Protein AF-A0A7C5GTH8-F1 (afdb_monomer)

Foldseek 3Di:
DWDKDKAADADPPAEEAEDEDDPPDALVVCVVVRNVCNVPHIYMGTGDDPGDPHD

Nearest PDB structures (foldseek):
  6xtc-assembly2_D  TM=8.466E-01  e=3.050E-02  synthetic construct
  2xua-assembly1_A  TM=8.232E-01  e=2.666E-02  Paraburkholderia xenovorans LB400
  6y9e-assembly5_E  TM=9.153E-01  e=9.563E-02  synthetic construct
  1xqv-assembly1_A  TM=6.979E-01  e=3.050E-02  Thermoplasma acidophilum
  1mtz-assembly1_A  TM=7.162E-01  e=4.883E-02  Thermoplasma acidophilum

Solvent-accessible surface area (backbone atoms only — not comparable to full-atom values): 3137 Å² total; per-residue (Å²): 120,72,34,68,49,79,28,61,62,86,42,98,89,36,71,69,45,78,47,74,56,62,90,99,44,29,35,72,81,44,49,73,61,37,57,61,49,19,77,71,21,18,25,37,28,31,17,54,79,75,23,70,80,12,90

Structure (mmCIF, N/CA/C/O backbone):
data_AF-A0A7C5GTH8-F1
#
_entry.id   AF-A0A7C5GTH8-F1
#
loop_
_atom_site.group_PDB
_atom_site.id
_atom_site.type_symbol
_atom_site.label_atom_id
_atom_site.label_alt_id
_atom_site.label_comp_id
_atom_site.label_asym_id
_atom_site.label_entity_id
_atom_site.label_seq_id
_atom_site.pdbx_PDB_ins_code
_atom_site.Cartn_x
_atom_site.Cartn_y
_atom_site.Cartn_z
_atom_site.occupancy
_atom_site.B_iso_or_equiv
_atom_site.auth_seq_id
_atom_site.auth_comp_id
_atom_site.auth_asym_id
_atom_site.auth_atom_id
_atom_site.pdbx_PDB_model_num
ATOM 1 N N . MET A 1 1 ? 6.728 -12.844 -5.286 1.00 89.69 1 MET A N 1
ATOM 2 C CA . MET A 1 1 ? 5.933 -12.390 -4.123 1.00 89.69 1 MET A CA 1
ATOM 3 C C . MET A 1 1 ? 5.749 -10.888 -4.267 1.00 89.69 1 MET A C 1
ATOM 5 O O . MET A 1 1 ? 6.701 -10.261 -4.704 1.00 89.69 1 MET A O 1
ATOM 9 N N . LEU A 1 2 ? 4.559 -10.334 -4.017 1.00 96.75 2 LEU A N 1
ATOM 10 C CA . LEU A 1 2 ? 4.339 -8.885 -4.146 1.00 96.75 2 LEU A CA 1
ATOM 11 C C . LEU A 1 2 ? 4.836 -8.159 -2.891 1.00 96.75 2 LEU A C 1
ATOM 13 O O . LEU A 1 2 ? 4.689 -8.679 -1.786 1.00 96.75 2 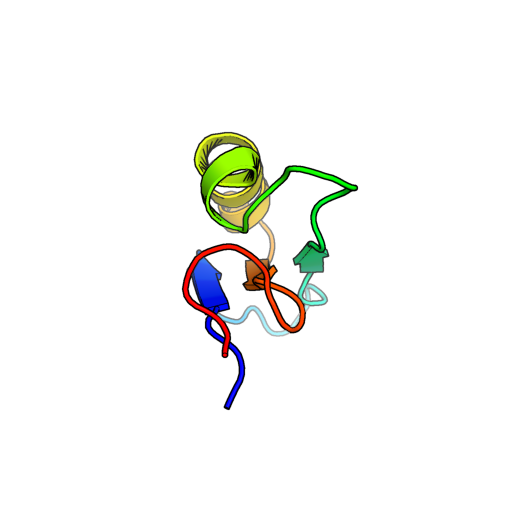LEU A O 1
ATOM 17 N N . SER A 1 3 ? 5.407 -6.972 -3.072 1.00 98.31 3 SER A N 1
ATOM 18 C CA . S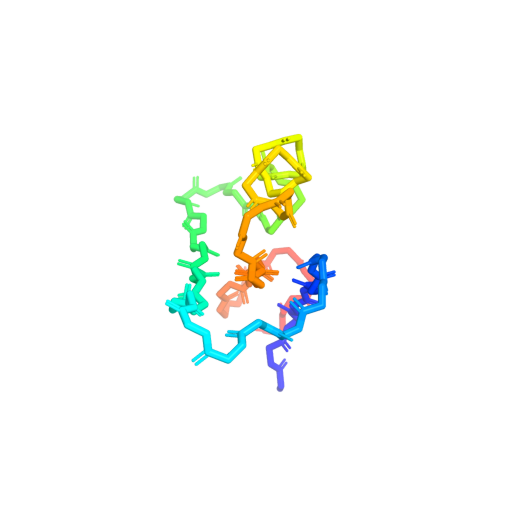ER A 1 3 ? 5.755 -6.051 -1.997 1.00 98.31 3 SER A CA 1
ATOM 19 C C . SER A 1 3 ? 4.509 -5.298 -1.536 1.00 98.31 3 SER A C 1
ATOM 21 O O . SER A 1 3 ? 3.732 -4.794 -2.346 1.00 98.31 3 SER A O 1
ATOM 23 N N . TYR A 1 4 ? 4.306 -5.229 -0.225 1.00 98.25 4 TYR A N 1
ATOM 24 C CA . TYR A 1 4 ? 3.181 -4.534 0.389 1.00 98.25 4 TYR A CA 1
ATOM 25 C C . TYR A 1 4 ? 3.599 -3.907 1.718 1.00 98.25 4 TYR A C 1
ATOM 27 O O . TYR A 1 4 ? 4.663 -4.219 2.259 1.00 98.25 4 TYR A O 1
ATOM 35 N N . ARG A 1 5 ? 2.760 -3.015 2.240 1.00 98.06 5 ARG A N 1
ATOM 36 C CA . ARG A 1 5 ? 2.912 -2.406 3.561 1.00 98.06 5 ARG A CA 1
ATOM 37 C C . ARG A 1 5 ? 1.553 -2.351 4.249 1.00 98.06 5 ARG A C 1
ATOM 39 O O . ARG A 1 5 ? 0.565 -1.995 3.614 1.00 98.06 5 ARG A O 1
ATOM 46 N N . CYS A 1 6 ? 1.520 -2.690 5.534 1.00 97.81 6 CYS A N 1
ATOM 47 C CA . CYS A 1 6 ? 0.323 -2.593 6.365 1.00 97.81 6 CYS A CA 1
ATOM 48 C C . CYS A 1 6 ? 0.398 -1.369 7.281 1.00 97.81 6 CYS A C 1
ATOM 50 O O . CYS A 1 6 ? 1.479 -1.002 7.748 1.00 97.81 6 CYS A O 1
ATOM 52 N N . TYR A 1 7 ? -0.759 -0.776 7.549 1.00 98.00 7 TYR A N 1
ATOM 53 C CA . TYR A 1 7 ? -0.955 0.359 8.438 1.00 98.00 7 TYR A CA 1
ATOM 54 C C . TYR A 1 7 ? -2.146 0.092 9.358 1.00 98.00 7 TYR A C 1
ATOM 56 O O . TYR A 1 7 ? -3.177 -0.424 8.917 1.00 98.00 7 TYR A O 1
ATOM 64 N N . GLY A 1 8 ? -2.016 0.505 10.620 1.00 94.69 8 GLY A N 1
ATOM 65 C CA . GLY A 1 8 ? -3.025 0.254 11.647 1.00 94.69 8 GLY A CA 1
ATOM 66 C C . GLY A 1 8 ? -3.084 -1.213 12.078 1.00 94.69 8 GLY A C 1
ATOM 67 O O . GLY A 1 8 ? -2.333 -2.056 11.591 1.00 94.69 8 GLY A O 1
ATOM 68 N N . GLU A 1 9 ? -3.978 -1.507 13.018 1.00 92.38 9 GLU A N 1
ATOM 69 C CA . GLU A 1 9 ? -4.250 -2.869 13.486 1.00 92.38 9 GLU A CA 1
ATOM 70 C C . GLU A 1 9 ? -5.605 -3.368 12.962 1.00 92.38 9 GLU A C 1
ATOM 72 O O . GLU A 1 9 ? -6.522 -2.556 12.782 1.00 92.38 9 GLU A O 1
ATOM 77 N N . PRO A 1 10 ? -5.774 -4.689 12.766 1.00 87.44 10 PRO A N 1
ATOM 78 C CA . PRO A 1 10 ? -7.060 -5.281 12.420 1.00 87.44 10 PRO A CA 1
ATOM 79 C C . PRO A 1 10 ? -8.136 -4.922 13.450 1.00 87.44 10 PRO A C 1
ATOM 81 O O . PRO A 1 10 ? -7.987 -5.177 14.647 1.00 87.44 10 PRO A O 1
ATOM 84 N N . LYS A 1 11 ? -9.260 -4.366 12.989 1.00 86.62 11 LYS A N 1
ATOM 85 C CA . LYS A 1 11 ? -10.402 -4.037 13.854 1.00 86.62 11 LYS A CA 1
ATOM 86 C C . LYS A 1 11 ? -11.598 -4.900 13.490 1.00 86.62 11 LYS A C 1
ATOM 88 O O . LYS A 1 11 ? -12.009 -4.967 12.339 1.00 86.62 11 LYS A O 1
ATOM 93 N N . THR A 1 12 ? -12.205 -5.534 14.488 1.00 84.06 12 THR A N 1
ATOM 94 C CA . THR A 1 12 ? -13.250 -6.557 14.298 1.00 84.06 12 THR A CA 1
ATOM 95 C C . THR A 1 12 ? -14.521 -6.064 13.600 1.00 84.06 12 THR A C 1
ATOM 97 O O . THR A 1 12 ? -15.270 -6.881 13.069 1.00 84.06 12 THR A O 1
ATOM 100 N N . ARG A 1 13 ? -14.794 -4.752 13.598 1.00 89.31 13 ARG A N 1
ATOM 101 C CA . ARG A 1 13 ? -16.006 -4.157 13.005 1.00 89.31 13 ARG A CA 1
ATOM 102 C C . ARG A 1 13 ? -15.736 -3.308 11.764 1.00 89.31 13 ARG A C 1
ATOM 104 O O . ARG A 1 13 ? -16.684 -2.769 11.198 1.00 89.31 13 ARG A O 1
ATOM 111 N N . GLN A 1 14 ? -14.482 -3.165 11.347 1.00 93.44 14 GLN A N 1
ATOM 112 C CA . GLN A 1 14 ? -14.100 -2.327 10.218 1.00 93.44 14 GLN A CA 1
ATOM 113 C C . GLN A 1 14 ? -13.420 -3.192 9.171 1.00 93.44 14 GLN A C 1
ATOM 115 O O . GLN A 1 14 ? -12.478 -3.921 9.461 1.00 93.44 14 GLN A O 1
ATOM 120 N N . GLN A 1 15 ? -13.920 -3.114 7.942 1.00 95.62 15 GLN A N 1
ATOM 121 C CA . GLN A 1 15 ? -13.329 -3.857 6.840 1.00 95.62 15 GLN A CA 1
ATOM 122 C C . GLN A 1 15 ? -11.958 -3.265 6.491 1.00 95.62 15 GLN A C 1
ATOM 124 O O . GLN A 1 15 ? -11.818 -2.034 6.509 1.00 95.62 15 GLN A O 1
ATOM 129 N N . PRO A 1 16 ? -10.963 -4.112 6.180 1.00 96.6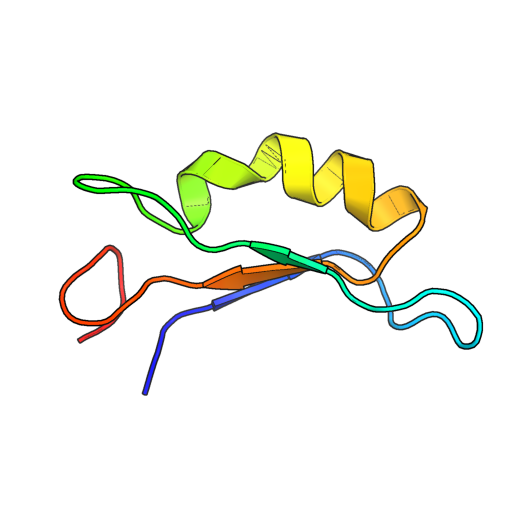2 16 PRO A N 1
ATOM 130 C CA . PRO A 1 16 ? -9.667 -3.642 5.727 1.00 96.62 16 PRO A CA 1
ATOM 131 C C . PRO A 1 16 ? -9.794 -2.954 4.367 1.00 96.62 16 PRO A C 1
ATOM 133 O O . PRO A 1 16 ? -10.652 -3.298 3.550 1.00 96.62 16 PRO A O 1
ATOM 136 N N . ILE A 1 17 ? -8.911 -1.994 4.116 1.00 98.00 17 ILE A N 1
ATOM 137 C CA . ILE A 1 17 ? -8.823 -1.266 2.852 1.00 98.00 17 ILE A CA 1
ATOM 138 C C . ILE A 1 17 ? -7.541 -1.690 2.143 1.00 98.00 17 ILE A C 1
ATOM 140 O O . ILE A 1 17 ? -6.450 -1.583 2.698 1.00 98.00 17 ILE A O 1
ATOM 144 N N . VAL A 1 18 ? -7.663 -2.126 0.892 1.00 98.12 18 VAL A N 1
ATOM 145 C CA . VAL A 1 18 ? -6.513 -2.406 0.027 1.00 98.12 18 VAL A CA 1
ATOM 146 C C . VAL A 1 18 ? -6.398 -1.300 -1.011 1.00 98.12 18 VAL A C 1
ATOM 148 O O . VAL A 1 18 ? -7.352 -1.033 -1.741 1.00 98.12 18 VAL A O 1
ATOM 151 N N . ILE A 1 19 ? -5.228 -0.669 -1.087 1.00 98.44 19 ILE A N 1
ATOM 152 C CA . ILE A 1 19 ? -4.948 0.417 -2.025 1.00 98.44 19 ILE A CA 1
ATOM 153 C C . ILE A 1 19 ? -3.925 -0.054 -3.060 1.00 98.44 19 ILE A C 1
ATOM 155 O O . ILE A 1 19 ? -2.824 -0.499 -2.724 1.00 98.44 19 ILE A O 1
ATOM 159 N N . ILE A 1 20 ? -4.298 0.085 -4.331 1.00 98.00 20 ILE A N 1
ATOM 160 C CA . ILE A 1 20 ? -3.457 -0.199 -5.495 1.00 98.00 20 ILE A CA 1
ATOM 161 C C . ILE A 1 20 ? -3.134 1.128 -6.182 1.00 98.00 20 ILE A C 1
ATOM 163 O O . ILE A 1 20 ? -4.008 1.973 -6.374 1.00 98.00 20 ILE A O 1
ATOM 167 N N . HIS A 1 21 ? -1.870 1.332 -6.538 1.00 97.94 21 HIS A N 1
ATOM 168 C CA . HIS A 1 21 ? -1.434 2.531 -7.250 1.00 97.94 21 HIS A CA 1
ATOM 169 C C . HIS A 1 21 ? -1.752 2.469 -8.755 1.00 97.94 21 HIS A C 1
ATOM 171 O O . HIS A 1 21 ? -1.990 1.406 -9.325 1.00 97.94 21 HIS A O 1
ATOM 177 N N . GLY A 1 22 ? -1.731 3.632 -9.410 1.00 96.12 22 GLY A N 1
ATOM 178 C CA . GLY A 1 22 ? -1.868 3.749 -10.864 1.00 96.12 22 GLY A CA 1
ATOM 179 C C . GLY A 1 22 ? -0.550 3.547 -11.621 1.00 96.12 22 GLY A C 1
ATOM 180 O O . GLY A 1 22 ? 0.493 3.255 -11.031 1.00 96.12 22 GLY A O 1
ATOM 181 N N . LEU A 1 23 ? -0.598 3.732 -12.943 1.00 96.56 23 LEU A N 1
ATOM 182 C CA . LEU A 1 23 ? 0.571 3.692 -13.829 1.00 96.56 23 LEU A CA 1
ATOM 183 C C . LEU A 1 23 ? 1.663 4.671 -13.355 1.00 96.56 23 LEU A C 1
ATOM 185 O O . LEU A 1 23 ? 1.350 5.791 -12.962 1.00 96.56 23 LEU A O 1
ATOM 189 N N . LEU A 1 24 ? 2.932 4.245 -13.411 1.00 95.12 24 LEU A N 1
ATOM 190 C CA . LEU A 1 24 ? 4.106 4.975 -12.889 1.00 95.12 24 LEU A CA 1
ATOM 191 C C . LEU A 1 24 ? 4.097 5.225 -11.366 1.00 95.12 24 LEU A C 1
ATOM 193 O O . LEU A 1 24 ? 4.917 5.995 -10.869 1.00 95.12 24 LEU A O 1
ATOM 197 N N . GLY A 1 25 ? 3.194 4.584 -10.621 1.00 96.81 25 GLY A N 1
ATOM 198 C CA . GLY A 1 25 ? 3.127 4.671 -9.164 1.00 96.81 25 GLY A CA 1
ATOM 199 C C . GLY A 1 25 ? 3.831 3.526 -8.431 1.00 96.81 25 GLY A C 1
ATOM 200 O O . GLY A 1 25 ? 4.331 2.573 -9.031 1.00 96.81 25 GLY A O 1
ATOM 201 N N . SER A 1 26 ? 3.820 3.624 -7.103 1.00 98.31 26 SER A N 1
ATOM 202 C CA . SER A 1 26 ? 4.171 2.568 -6.150 1.00 98.31 26 SER A CA 1
ATOM 203 C C . SER A 1 26 ? 3.320 2.690 -4.878 1.00 98.31 26 SER A C 1
ATOM 205 O O . SER A 1 26 ? 2.646 3.701 -4.651 1.00 98.31 26 SER A O 1
ATOM 207 N N . LYS A 1 27 ? 3.374 1.680 -4.010 1.00 98.19 27 LYS A N 1
ATOM 208 C CA . LYS A 1 27 ? 2.697 1.635 -2.706 1.00 98.19 27 LYS A CA 1
ATOM 209 C C . LYS A 1 27 ? 3.032 2.825 -1.803 1.00 98.19 27 LYS A C 1
ATOM 211 O O . LYS A 1 27 ? 2.200 3.222 -0.991 1.00 98.19 27 LYS A O 1
ATOM 216 N N . GLU A 1 28 ? 4.219 3.413 -1.966 1.00 98.00 28 GLU A N 1
ATOM 217 C CA . GLU A 1 28 ? 4.694 4.551 -1.170 1.00 98.00 28 GLU A CA 1
ATOM 218 C C . GLU A 1 28 ? 3.950 5.856 -1.507 1.00 98.00 28 GLU A C 1
ATOM 220 O O . GLU A 1 28 ? 3.852 6.741 -0.660 1.00 98.00 28 GLU A O 1
ATOM 225 N N . ASN A 1 29 ? 3.336 5.975 -2.695 1.00 98.12 29 ASN A N 1
ATOM 226 C CA . ASN A 1 29 ? 2.549 7.166 -3.047 1.00 98.12 29 ASN A CA 1
ATOM 227 C C . ASN A 1 29 ? 1.323 7.375 -2.148 1.00 98.12 29 ASN A C 1
ATOM 229 O O . ASN A 1 29 ? 0.798 8.483 -2.087 1.00 98.12 29 ASN A O 1
ATOM 233 N N . TRP A 1 30 ? 0.871 6.324 -1.464 1.00 98.44 30 TRP A N 1
ATOM 234 C CA . TRP A 1 30 ? -0.324 6.337 -0.626 1.00 98.44 30 TRP A CA 1
ATOM 235 C C . TRP A 1 30 ? -0.029 6.483 0.865 1.00 98.44 30 TRP A C 1
ATOM 237 O O . TRP A 1 30 ? -0.950 6.357 1.666 1.00 98.44 30 TRP A O 1
ATOM 247 N N . HIS A 1 31 ? 1.226 6.732 1.256 1.00 97.75 31 HIS A N 1
ATOM 248 C CA . HIS A 1 31 ? 1.640 6.699 2.659 1.00 97.75 31 HIS A CA 1
ATOM 249 C C . HIS A 1 31 ? 0.775 7.591 3.565 1.00 97.75 31 HIS A C 1
ATOM 251 O O . HIS A 1 31 ? 0.191 7.099 4.527 1.00 97.75 31 HIS A O 1
ATOM 257 N N . SER A 1 32 ? 0.611 8.869 3.221 1.00 98.25 32 SER A N 1
ATOM 258 C CA . SER A 1 32 ? -0.149 9.815 4.049 1.00 98.25 32 SER A CA 1
ATOM 259 C C . SER A 1 32 ? -1.643 9.475 4.132 1.00 98.25 32 SER A C 1
ATOM 261 O O . SER A 1 32 ? -2.254 9.5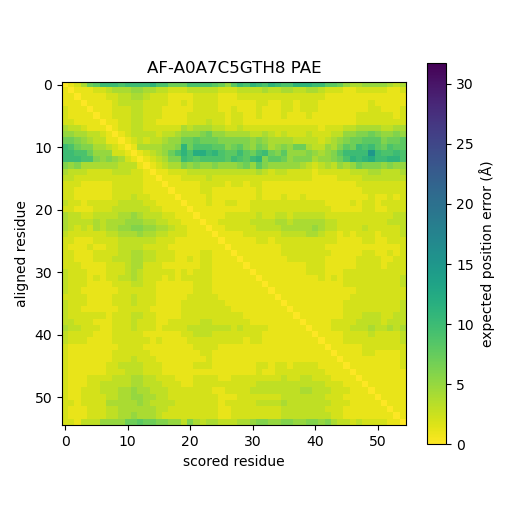98 5.191 1.00 98.25 32 SER A O 1
ATOM 263 N N . GLN A 1 33 ? -2.251 9.025 3.031 1.00 98.44 33 GLN A N 1
ATOM 264 C CA . GLN A 1 33 ? -3.657 8.608 3.013 1.00 98.44 33 GLN A CA 1
ATOM 265 C C . GLN A 1 33 ? -3.856 7.308 3.796 1.00 98.44 33 GLN A C 1
ATOM 267 O O . GLN A 1 33 ? -4.855 7.170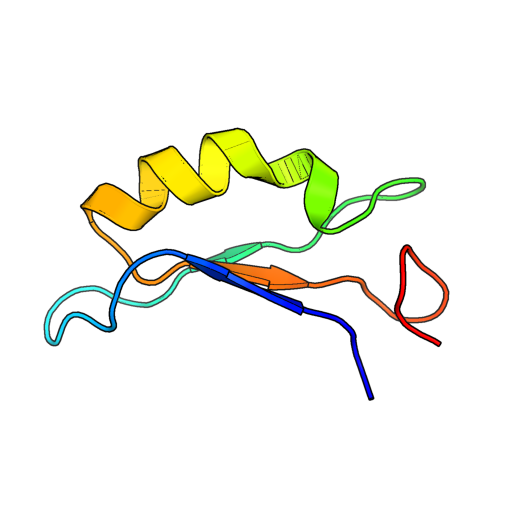 4.501 1.00 98.44 33 GLN A O 1
ATOM 272 N N . ALA A 1 34 ? -2.909 6.372 3.698 1.00 98.25 34 ALA A N 1
ATOM 273 C CA . ALA A 1 34 ? -2.944 5.121 4.437 1.00 98.25 34 ALA A CA 1
ATOM 274 C C . ALA A 1 34 ? -2.830 5.359 5.949 1.00 98.25 34 ALA A C 1
ATOM 276 O O . ALA A 1 34 ? -3.608 4.766 6.688 1.00 98.25 34 ALA A O 1
ATOM 277 N N . GLU A 1 35 ? -1.963 6.268 6.410 1.00 98.25 35 GLU A N 1
ATOM 278 C CA . GLU A 1 35 ? -1.890 6.650 7.831 1.00 98.25 35 GLU A CA 1
ATOM 279 C C . GLU A 1 35 ? -3.196 7.271 8.342 1.00 98.25 35 GLU A C 1
ATOM 281 O O . GLU A 1 35 ? -3.670 6.923 9.425 1.00 98.25 35 GLU A O 1
ATOM 286 N N . LEU A 1 36 ? -3.823 8.150 7.553 1.00 98.25 36 LEU A N 1
ATOM 287 C CA . LEU A 1 36 ? -5.097 8.758 7.935 1.00 98.25 36 LEU A CA 1
ATOM 288 C C . LEU A 1 36 ? -6.218 7.712 8.032 1.00 98.25 36 LEU A C 1
ATOM 290 O O . LEU A 1 36 ? -6.949 7.669 9.023 1.00 98.25 36 LEU A O 1
ATOM 294 N N . LEU A 1 37 ? -6.343 6.846 7.024 1.00 97.69 37 LEU A N 1
ATOM 295 C CA . LEU A 1 37 ? -7.340 5.772 7.000 1.00 97.69 37 LEU A CA 1
ATOM 296 C C . LEU A 1 37 ? -7.078 4.720 8.091 1.00 97.69 37 LEU A C 1
ATOM 298 O O . LEU A 1 37 ? -8.031 4.165 8.647 1.00 97.69 37 LEU A O 1
ATOM 302 N N . ALA A 1 38 ? -5.810 4.508 8.457 1.00 97.50 38 ALA A N 1
ATOM 303 C CA . ALA A 1 38 ? -5.395 3.578 9.503 1.00 97.50 38 ALA A CA 1
ATOM 304 C C . ALA A 1 38 ? -5.921 3.936 10.903 1.00 97.50 38 ALA A C 1
ATOM 306 O O . A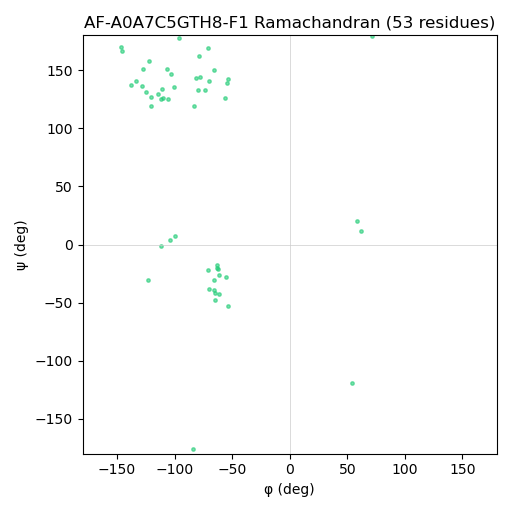LA A 1 38 ? -5.997 3.086 11.794 1.00 97.50 38 ALA A O 1
ATOM 307 N N . THR A 1 39 ? -6.366 5.181 11.103 1.00 96.12 39 THR A N 1
ATOM 308 C CA . THR A 1 39 ? -7.058 5.583 12.337 1.00 96.12 39 THR A CA 1
ATOM 309 C C . THR A 1 39 ? -8.359 4.804 12.553 1.00 96.12 39 THR A C 1
ATOM 311 O O . THR A 1 39 ? -8.767 4.592 13.699 1.00 96.12 39 THR A O 1
ATOM 314 N N . GLN A 1 40 ? -8.995 4.305 11.486 1.00 95.50 40 GLN A N 1
ATOM 315 C CA . GLN A 1 40 ? -10.283 3.606 11.538 1.00 95.50 40 GLN A CA 1
ATOM 316 C C . GLN A 1 40 ? -10.244 2.195 10.941 1.00 95.50 40 GLN A C 1
ATOM 318 O O . GLN A 1 40 ? -10.970 1.336 11.437 1.00 95.50 40 GLN A O 1
ATOM 323 N N . HIS A 1 41 ? -9.394 1.937 9.950 1.00 96.62 41 HIS A N 1
ATOM 324 C CA . HIS A 1 41 ? -9.325 0.670 9.217 1.00 96.62 41 HIS A CA 1
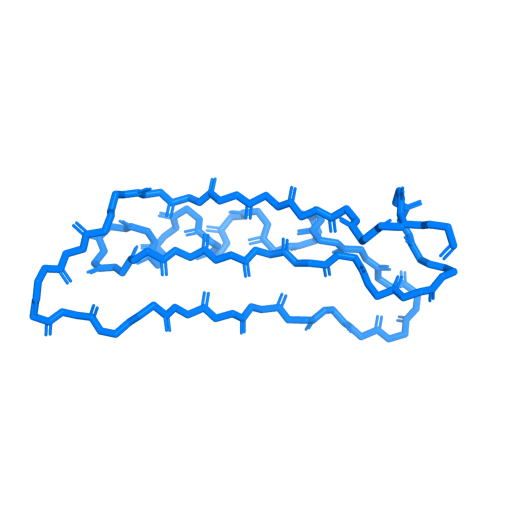ATOM 325 C C . HIS A 1 41 ? -7.928 0.051 9.314 1.00 96.62 41 HIS A C 1
ATOM 327 O O . HIS A 1 41 ? -6.956 0.757 9.531 1.00 96.62 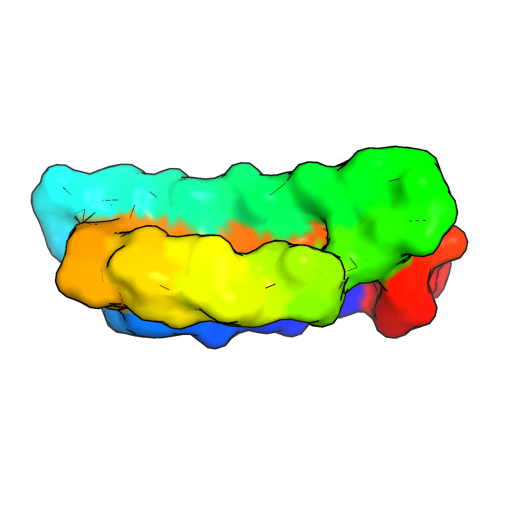41 HIS A O 1
ATOM 333 N N . GLU A 1 42 ? -7.800 -1.255 9.104 1.00 97.56 42 GLU A N 1
ATOM 334 C CA . GLU A 1 42 ? -6.516 -1.807 8.661 1.00 97.56 42 GLU A CA 1
ATOM 335 C C . GLU A 1 42 ? -6.328 -1.426 7.189 1.00 97.56 42 GLU A C 1
ATOM 337 O O . GLU A 1 42 ? -7.259 -1.570 6.391 1.00 97.56 42 GLU A O 1
ATOM 342 N N . VAL A 1 43 ? -5.154 -0.918 6.819 1.00 98.31 43 VAL A N 1
ATOM 343 C CA . VAL A 1 43 ? -4.890 -0.464 5.448 1.00 98.31 43 VAL A CA 1
ATOM 344 C C . VAL A 1 43 ? -3.662 -1.158 4.891 1.00 98.31 43 VAL A C 1
ATOM 346 O O . VAL A 1 43 ? -2.612 -1.187 5.526 1.00 98.31 43 VAL A O 1
ATOM 349 N N . ILE A 1 44 ? -3.780 -1.692 3.678 1.00 98.38 44 ILE A N 1
ATOM 350 C CA . ILE A 1 44 ? -2.705 -2.394 2.980 1.00 98.38 44 ILE A CA 1
ATOM 351 C C . ILE A 1 44 ? -2.433 -1.668 1.6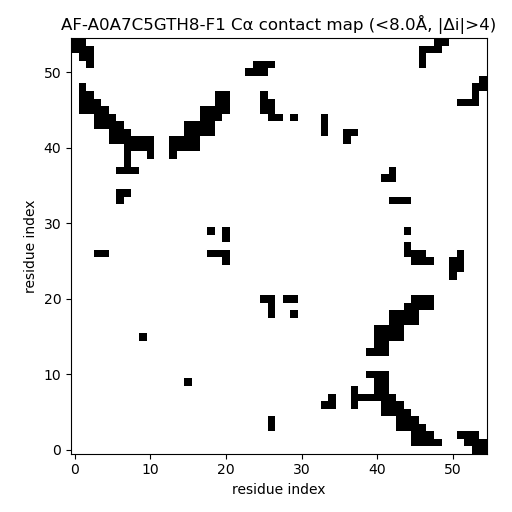64 1.00 98.38 44 ILE A C 1
ATOM 353 O O . ILE A 1 44 ? -3.312 -1.586 0.805 1.00 98.38 44 ILE A O 1
ATOM 357 N N . THR A 1 45 ? -1.216 -1.162 1.478 1.00 98.62 45 THR A N 1
ATOM 358 C CA . THR A 1 45 ? -0.758 -0.625 0.188 1.00 98.62 45 THR A CA 1
ATOM 359 C C . THR A 1 45 ? 0.116 -1.664 -0.510 1.00 98.62 45 THR A C 1
ATOM 361 O O . THR A 1 45 ? 0.949 -2.309 0.128 1.00 98.62 45 THR A O 1
ATOM 364 N N . ILE A 1 46 ? -0.085 -1.874 -1.814 1.00 98.44 46 ILE A N 1
ATOM 365 C CA . ILE A 1 46 ? 0.568 -2.960 -2.567 1.00 98.44 46 ILE A CA 1
ATOM 366 C C . ILE A 1 46 ? 1.251 -2.402 -3.815 1.00 98.44 46 ILE A C 1
ATOM 368 O O . ILE A 1 46 ? 0.664 -1.601 -4.543 1.00 98.44 46 ILE A O 1
ATOM 372 N N . ASP A 1 47 ? 2.473 -2.864 -4.080 1.00 98.50 47 ASP A N 1
ATOM 373 C CA . ASP A 1 47 ? 3.127 -2.718 -5.378 1.00 98.50 47 ASP A CA 1
ATOM 374 C C . ASP A 1 47 ? 2.638 -3.837 -6.306 1.00 98.50 47 ASP A C 1
ATOM 376 O O . ASP A 1 47 ? 2.837 -5.024 -6.017 1.00 98.50 47 ASP A O 1
ATOM 380 N N . VAL A 1 48 ? 2.006 -3.500 -7.432 1.00 97.38 48 VAL A N 1
ATOM 381 C CA . VAL A 1 48 ? 1.643 -4.521 -8.434 1.00 97.38 48 VAL A CA 1
ATOM 382 C C . VAL A 1 48 ? 2.895 -5.056 -9.146 1.00 97.38 48 VAL A C 1
ATOM 384 O O . VAL A 1 48 ? 3.987 -4.518 -8.989 1.00 97.38 48 VAL A O 1
ATOM 387 N N . ARG A 1 49 ? 2.767 -6.146 -9.918 1.00 97.50 49 ARG A N 1
ATOM 388 C CA . ARG A 1 49 ? 3.914 -6.757 -10.623 1.00 97.50 49 ARG A CA 1
ATOM 389 C C . ARG A 1 49 ? 4.659 -5.731 -11.483 1.00 97.50 49 ARG A C 1
ATOM 391 O O . ARG A 1 49 ? 4.022 -4.885 -12.121 1.00 97.50 49 ARG A O 1
ATOM 398 N N . ASN A 1 50 ? 5.983 -5.852 -11.529 1.00 96.06 50 ASN A N 1
ATOM 399 C CA . ASN A 1 50 ? 6.900 -4.951 -12.232 1.00 96.06 50 ASN A CA 1
ATOM 400 C C . ASN A 1 50 ? 6.836 -3.472 -11.780 1.00 96.06 50 ASN A C 1
ATOM 402 O O . ASN A 1 50 ? 7.219 -2.589 -12.546 1.00 96.06 50 ASN A O 1
ATOM 406 N N . HIS A 1 51 ? 6.323 -3.178 -10.579 1.00 97.88 51 HIS A N 1
ATOM 407 C CA . HIS A 1 51 ? 6.263 -1.821 -10.023 1.00 97.88 51 HIS A CA 1
ATOM 408 C C . HIS A 1 51 ? 6.883 -1.761 -8.626 1.00 97.88 51 HIS A C 1
ATOM 410 O O . HIS A 1 51 ? 6.852 -2.732 -7.872 1.00 97.88 51 HIS A O 1
ATOM 416 N N . GLY A 1 52 ? 7.421 -0.593 -8.267 1.00 96.06 52 GLY A N 1
ATOM 417 C CA . GLY A 1 52 ? 7.993 -0.344 -6.945 1.00 96.06 52 GLY A CA 1
ATOM 418 C C . GLY A 1 52 ? 9.057 -1.375 -6.564 1.00 96.06 52 GLY A C 1
ATOM 419 O O . GLY A 1 52 ? 10.087 -1.489 -7.224 1.00 96.06 52 GLY A O 1
ATOM 420 N N . GLN A 1 53 ? 8.807 -2.105 -5.478 1.00 97.62 53 GLN A N 1
ATOM 421 C CA . GLN A 1 53 ? 9.680 -3.174 -4.975 1.00 97.62 53 GLN A CA 1
ATOM 422 C C . GLN A 1 53 ? 9.142 -4.582 -5.277 1.00 97.62 53 GLN A C 1
ATOM 424 O O . GLN A 1 53 ? 9.708 -5.569 -4.802 1.00 97.62 53 GLN A O 1
ATOM 429 N N . SER A 1 54 ? 8.032 -4.691 -6.008 1.00 97.56 54 SER A N 1
ATOM 430 C CA . SER A 1 54 ? 7.535 -5.975 -6.497 1.00 97.56 54 SER A CA 1
ATOM 431 C C . SER A 1 54 ? 8.343 -6.438 -7.713 1.00 97.56 54 SER A C 1
ATOM 433 O O . SER A 1 54 ? 8.722 -5.605 -8.537 1.00 97.56 54 SER A O 1
ATOM 435 N N . PRO A 1 55 ? 8.585 -7.756 -7.846 1.00 93.81 55 PRO A N 1
ATOM 436 C CA . PRO A 1 55 ? 9.223 -8.330 -9.022 1.00 93.81 55 PRO A CA 1
ATOM 437 C C . PRO A 1 55 ? 8.339 -8.231 -10.268 1.00 93.81 55 PRO A C 1
ATOM 439 O O . PRO A 1 55 ? 7.092 -8.089 -10.142 1.00 93.81 55 PRO A O 1
#

Sequence (55 aa):
MLSYRCYGEPKTRQQPIVIIHGLLGSKENWHSQAELLATQHEVITIDVRNHGQSP

Secondary structure (DSSP, 8-state):
---EEEES---TTS--EEEE--TT--GGGGHHHHHHHHTTS-EEEEPPTTSTT--

pLDDT: mean 96.35, std 3.19, range [84.06, 98.62]

Mean predicted aligned error: 2.36 Å

Radius of gyration: 11.3 Å; Cα contacts (8 Å, |Δi|>4): 112; chains: 1; bounding box: 26×22×28 Å